Protein AF-A0A8T7EP14-F1 (afdb_monomer)

Foldseek 3Di:
DDDDDPVVPPDQADADEQVVQVHDVSVVVVLVVCQVRVRAYAHEDDLDFLLSLLVSVVVCPPPSNPDDHNRAWNVVRDPDGQWPPTFHQDPPRDTDRADDPDSNIHGNVVVVVVVVVVCVVPVVCPVVPDDDD

Radius of gyration: 18.4 Å; Cα contacts (8 Å, |Δi|>4): 162; chains: 1; bounding box: 47×40×49 Å

Sequence (133 aa):
MHASPSRSGACKIINLKPARVGGFTESLEVYKVCAEHEIPLWIGGLLETGVGRAANLAFASLPGVNLPCDISATDRYYQRDLTEPPFVLGPNSTIEVPEGHGIAVDIKRDRVLEAQSYWFANYPYRHELGEKR

Secondary structure (DSSP, 8-state):
----SSTTS--SSEEE-GGGTTSHHHHHHHHHHHHHTT--EEEPP----HHHHHHHHHHHTSTT--S--S---GGGT-SS-SEESPP---GGG--PPPPSSTT--EE-HHHHHHHHHHHHHT-TTTTTS-S--

Nearest PDB structures (foldseek):
  1wuf-assembly1_B  TM=9.729E-01  e=8.762E-10  Listeria innocua Clip11262
  1xpy-assembly2_D  TM=9.704E-01  e=1.581E-09  Deinococcus radiodurans
  1xs2-assembly2_D  TM=9.654E-01  e=3.711E-09  Deinococcus radiodurans
  2ggg-assembly1_C  TM=9.665E-01  e=4.824E-09  Deinococcus radiodurans
  3qld-assembly1_B  TM=9.315E-01  e=1.054E-07  Alicyclobacillus acidocaldarius LAA1

Solvent-accessible surface area (backbone atoms only — not comparable to full-atom values): 8143 Å² total; per-residue (Å²): 139,92,75,72,38,49,100,84,63,83,43,69,63,43,80,44,37,42,82,81,62,78,27,65,71,50,38,49,56,55,47,50,56,27,53,76,56,71,35,51,30,25,42,46,62,79,85,58,52,49,70,54,44,36,48,50,43,59,60,45,67,40,86,65,40,78,44,89,46,58,72,74,34,46,70,81,80,30,98,71,65,44,31,38,80,74,52,56,68,47,76,95,80,36,65,84,68,68,74,70,71,88,57,41,61,47,74,41,63,70,51,49,52,50,52,50,51,51,44,66,76,63,43,87,62,62,83,75,58,68,95,76,130

Structure (mmCIF, N/CA/C/O backbone):
data_AF-A0A8T7EP14-F1
#
_entry.id   AF-A0A8T7EP14-F1
#
loop_
_atom_site.group_PDB
_atom_site.id
_atom_site.type_symbol
_atom_site.label_atom_id
_atom_site.label_alt_id
_atom_site.label_comp_id
_atom_site.label_asym_id
_atom_site.label_entity_id
_atom_site.label_seq_id
_atom_site.pdbx_PDB_ins_code
_atom_site.Cartn_x
_atom_site.Cartn_y
_atom_site.Cartn_z
_atom_site.occupancy
_atom_site.B_iso_or_equiv
_atom_site.auth_seq_id
_atom_site.auth_comp_id
_atom_site.auth_asym_id
_atom_site.auth_atom_id
_atom_site.pdbx_PDB_model_num
ATOM 1 N N . MET A 1 1 ? -21.932 7.200 26.046 1.00 38.28 1 M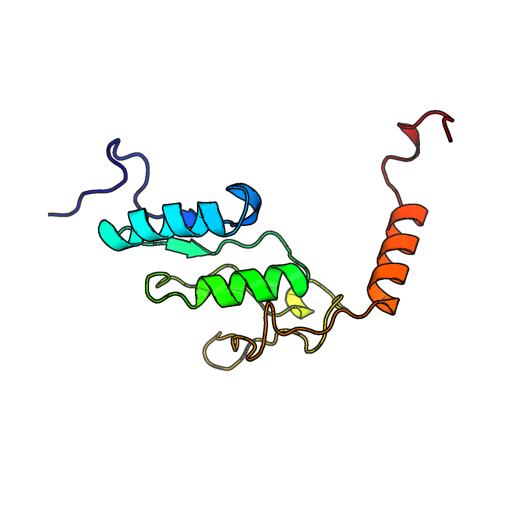ET A N 1
ATOM 2 C CA . MET A 1 1 ? -21.006 8.317 26.331 1.00 38.28 1 MET A CA 1
ATOM 3 C C . MET A 1 1 ? -19.875 8.210 25.322 1.00 38.28 1 MET A C 1
ATOM 5 O O . MET A 1 1 ? -19.058 7.315 25.443 1.00 38.28 1 MET A O 1
ATOM 9 N N . HIS A 1 2 ? -19.913 9.009 24.254 1.00 49.25 2 HIS A N 1
ATOM 10 C CA . HIS A 1 2 ? -18.972 8.907 23.135 1.00 49.25 2 HIS A CA 1
ATOM 11 C C . HIS A 1 2 ? -17.932 10.015 23.220 1.00 49.25 2 HIS A C 1
ATOM 13 O O . HIS A 1 2 ? -18.169 11.105 22.704 1.00 49.25 2 HIS A O 1
ATOM 19 N N . ALA A 1 3 ? -16.801 9.725 23.859 1.00 49.09 3 ALA A N 1
ATOM 20 C CA . ALA A 1 3 ? -15.520 10.323 23.513 1.00 49.09 3 ALA A CA 1
ATOM 21 C C . ALA A 1 3 ? -14.382 9.698 24.335 1.00 49.09 3 ALA A C 1
ATOM 23 O O . ALA A 1 3 ? -14.333 9.886 25.544 1.00 49.09 3 ALA A O 1
ATOM 24 N N . SER A 1 4 ? -13.388 9.121 23.662 1.00 46.72 4 SER A N 1
ATOM 25 C CA . SER A 1 4 ? -12.134 9.870 23.592 1.00 46.72 4 SER A CA 1
ATOM 26 C C . SER A 1 4 ? -11.563 9.802 22.170 1.00 46.72 4 SER A C 1
ATOM 28 O O . SER A 1 4 ? -10.758 8.930 21.865 1.00 46.72 4 SER A O 1
ATOM 30 N N . PRO A 1 5 ? -11.952 10.748 21.290 1.00 64.12 5 PRO A N 1
ATOM 31 C CA . PRO A 1 5 ? -11.125 11.120 20.153 1.00 64.12 5 PRO A CA 1
ATOM 32 C C . PRO A 1 5 ? -9.763 11.602 20.675 1.00 64.12 5 PRO A C 1
ATOM 34 O O . PRO A 1 5 ? -9.584 11.741 21.889 1.00 64.12 5 PRO A O 1
ATOM 37 N N . SER A 1 6 ? -8.811 11.878 19.779 1.00 63.81 6 SER A N 1
ATOM 38 C CA . SER A 1 6 ? -7.510 12.500 20.110 1.00 63.81 6 SER A CA 1
ATOM 39 C C . SER A 1 6 ? -7.632 13.464 21.302 1.00 63.81 6 SER A C 1
ATOM 41 O O . SER A 1 6 ? -8.609 14.201 21.314 1.00 63.81 6 SER A O 1
ATOM 43 N N . ARG A 1 7 ? -6.696 13.520 22.265 1.00 68.38 7 ARG A N 1
ATOM 44 C CA . ARG A 1 7 ? -6.838 14.308 23.524 1.00 68.38 7 ARG A CA 1
ATOM 45 C C . ARG A 1 7 ? -7.423 15.729 23.373 1.00 68.38 7 ARG A C 1
ATOM 47 O O . ARG A 1 7 ? -8.055 16.223 24.295 1.00 68.38 7 ARG A O 1
ATOM 54 N N . SER A 1 8 ? -7.215 16.383 22.230 1.00 80.94 8 SER A N 1
ATOM 55 C CA . SER A 1 8 ? -7.746 17.707 21.870 1.00 80.94 8 SER A CA 1
ATOM 56 C C . SER A 1 8 ? -9.163 17.727 21.263 1.00 80.94 8 SER A C 1
ATOM 58 O O . SER A 1 8 ? -9.676 18.793 20.947 1.00 80.94 8 SER A O 1
ATOM 60 N N . GLY A 1 9 ? -9.785 16.575 21.024 1.00 82.38 9 GLY A N 1
ATOM 61 C CA . GLY A 1 9 ? -11.011 16.417 20.238 1.00 82.38 9 GLY A CA 1
ATOM 62 C C . GLY A 1 9 ? -10.853 16.655 18.730 1.00 82.38 9 GLY A C 1
ATOM 63 O O . GLY A 1 9 ? -11.861 16.690 18.030 1.00 82.38 9 GLY A O 1
ATOM 64 N N . ALA A 1 10 ? -9.626 16.816 18.221 1.00 88.69 10 ALA A N 1
ATOM 65 C CA . ALA A 1 10 ? -9.360 17.216 16.837 1.00 88.69 10 ALA A CA 1
ATOM 66 C C . ALA A 1 10 ? -9.861 16.221 15.777 1.00 88.69 10 ALA A C 1
ATOM 68 O O . ALA A 1 10 ? -10.293 16.639 14.703 1.00 88.69 10 ALA A O 1
ATOM 69 N N . CYS A 1 11 ? -9.817 14.915 16.047 1.00 88.62 11 CYS A N 1
ATOM 70 C CA . CYS A 1 11 ? -10.306 13.904 15.111 1.00 88.62 11 CYS A CA 1
ATOM 71 C C . CYS A 1 11 ? -10.881 12.678 15.822 1.00 88.62 11 CYS A C 1
ATOM 73 O O . CYS A 1 11 ? -10.471 12.334 16.928 1.00 88.62 11 CYS A O 1
ATOM 75 N N . LYS A 1 12 ? -11.832 12.014 15.153 1.00 91.81 12 LYS A N 1
ATOM 76 C CA . LYS A 1 12 ? -12.515 10.799 15.634 1.00 91.81 12 LYS A CA 1
ATOM 77 C C . LYS A 1 12 ? -12.113 9.525 14.887 1.00 91.81 12 LYS A C 1
ATOM 79 O O . LYS A 1 12 ? -12.439 8.445 15.354 1.00 91.81 12 LYS A O 1
ATOM 84 N N . ILE A 1 13 ? -11.473 9.658 13.725 1.00 95.06 13 ILE A N 1
ATOM 85 C CA . ILE A 1 13 ? -11.066 8.558 12.844 1.00 95.06 13 ILE A CA 1
ATOM 86 C C . ILE A 1 13 ? -9.759 8.969 12.156 1.00 95.06 13 ILE A C 1
ATOM 88 O O . ILE A 1 13 ? -9.562 10.161 11.885 1.00 95.06 13 ILE A O 1
ATOM 92 N N . ILE A 1 14 ? -8.880 8.009 11.868 1.00 96.19 14 ILE A N 1
ATOM 93 C CA . ILE A 1 14 ? -7.588 8.248 11.216 1.00 96.19 14 ILE A CA 1
ATOM 94 C C . ILE A 1 14 ? -7.532 7.601 9.825 1.00 96.19 14 ILE A C 1
ATOM 96 O O . ILE A 1 14 ? -7.666 6.392 9.677 1.00 96.19 14 ILE A O 1
ATOM 100 N N . ASN A 1 15 ? -7.236 8.410 8.804 1.00 97.94 15 ASN A N 1
ATOM 101 C CA . ASN A 1 15 ? -6.714 7.927 7.522 1.00 97.94 15 ASN A CA 1
ATOM 102 C C . ASN A 1 15 ? -5.196 7.779 7.655 1.00 97.94 15 ASN A C 1
ATOM 104 O O . ASN A 1 15 ? -4.489 8.796 7.642 1.00 97.94 15 ASN A O 1
ATOM 108 N N . LEU A 1 16 ? -4.687 6.559 7.801 1.00 98.19 16 LEU A N 1
ATOM 109 C CA . LEU A 1 16 ? -3.260 6.290 7.960 1.00 98.19 16 LEU A CA 1
ATOM 110 C C . LEU A 1 16 ? -2.623 5.970 6.606 1.00 98.19 16 LEU A C 1
ATOM 112 O O . LEU A 1 16 ? -3.009 5.025 5.933 1.00 98.19 16 LEU A O 1
ATOM 116 N N . LYS A 1 17 ? -1.616 6.751 6.212 1.00 98.69 17 LYS A N 1
ATOM 117 C CA . LYS A 1 17 ? -0.836 6.520 4.990 1.00 98.69 17 LYS A CA 1
ATOM 118 C C . LYS A 1 17 ? 0.613 6.256 5.383 1.00 98.69 17 LYS A C 1
ATOM 120 O O . LYS A 1 17 ? 1.263 7.221 5.799 1.00 98.69 17 LYS A O 1
ATOM 125 N N . PRO A 1 18 ? 1.138 5.025 5.252 1.00 98.31 18 PRO A N 1
ATOM 126 C CA . PRO A 1 18 ? 2.484 4.707 5.721 1.00 98.31 18 PRO A CA 1
ATOM 127 C C . PRO A 1 18 ? 3.569 5.633 5.168 1.00 98.31 18 PRO A C 1
ATOM 129 O O . PRO A 1 18 ? 4.382 6.164 5.923 1.00 98.31 18 PRO A O 1
ATOM 132 N N . ALA A 1 19 ? 3.514 5.946 3.870 1.00 97.38 19 ALA A N 1
ATOM 133 C CA . ALA A 1 19 ? 4.463 6.862 3.235 1.00 97.38 19 ALA A CA 1
ATOM 134 C C . ALA A 1 19 ? 4.375 8.313 3.754 1.00 97.38 19 ALA A C 1
ATOM 136 O O . ALA A 1 19 ? 5.362 9.039 3.705 1.00 97.38 19 ALA A O 1
ATOM 137 N N . ARG A 1 20 ? 3.219 8.748 4.278 1.00 98.50 20 ARG A N 1
ATOM 138 C CA . ARG A 1 20 ? 3.037 10.105 4.831 1.00 98.50 20 ARG A CA 1
ATOM 139 C C . ARG A 1 20 ? 3.639 10.244 6.227 1.00 98.50 20 ARG A C 1
ATOM 141 O O . ARG A 1 20 ? 4.037 11.339 6.602 1.00 98.50 20 ARG A O 1
ATOM 148 N N . VAL A 1 21 ? 3.650 9.162 7.002 1.00 97.94 21 VAL A N 1
ATOM 149 C CA . VAL A 1 21 ? 4.099 9.172 8.404 1.00 97.94 21 VAL A CA 1
ATOM 150 C C . VAL A 1 21 ? 5.546 8.702 8.574 1.00 97.94 21 VAL A C 1
ATOM 152 O O . VAL A 1 21 ? 6.004 8.567 9.697 1.00 97.94 21 VAL A O 1
ATOM 155 N N . GLY A 1 22 ? 6.278 8.474 7.477 1.00 97.25 22 GLY A N 1
ATOM 156 C CA . GLY A 1 22 ? 7.694 8.090 7.519 1.00 97.25 22 GLY A CA 1
ATOM 157 C C . GLY A 1 22 ? 7.966 6.584 7.447 1.00 97.25 22 GLY A C 1
ATOM 158 O O . GLY A 1 22 ? 9.113 6.172 7.583 1.00 97.25 22 GLY A O 1
ATOM 159 N N . GLY A 1 23 ? 6.948 5.758 7.184 1.00 97.94 23 GLY A N 1
ATOM 160 C CA . GLY A 1 23 ? 7.091 4.318 6.959 1.00 97.94 23 GLY A CA 1
ATOM 161 C C . GLY A 1 23 ? 6.313 3.446 7.946 1.00 97.94 23 GLY A C 1
ATOM 162 O O . GLY A 1 23 ? 5.526 3.924 8.764 1.00 97.94 23 GLY A O 1
ATOM 163 N N . PHE A 1 24 ? 6.518 2.129 7.849 1.00 97.75 24 PHE A N 1
ATOM 164 C CA . PHE A 1 24 ? 5.722 1.141 8.587 1.00 97.75 24 PHE A CA 1
ATOM 165 C C . PHE A 1 24 ? 6.020 1.089 10.089 1.00 97.75 24 PHE A C 1
ATOM 167 O O . PHE A 1 24 ? 5.106 0.811 10.856 1.00 97.75 24 PHE A O 1
ATOM 174 N N . THR A 1 25 ? 7.240 1.414 10.526 1.00 98.12 25 THR A N 1
ATOM 175 C CA . THR A 1 25 ? 7.569 1.502 11.960 1.00 98.12 25 THR A CA 1
ATOM 176 C C . THR A 1 25 ? 6.725 2.571 12.652 1.00 98.12 25 THR A C 1
ATOM 178 O O . THR A 1 25 ? 6.006 2.266 13.595 1.00 98.12 25 THR A O 1
ATOM 181 N N . GLU A 1 26 ? 6.711 3.794 12.118 1.00 98.50 26 GLU A N 1
ATOM 182 C CA . GLU A 1 26 ? 5.865 4.879 12.636 1.00 98.50 26 GLU A CA 1
ATOM 183 C C . GLU A 1 26 ? 4.373 4.573 12.463 1.00 98.50 26 GLU A C 1
ATOM 185 O O . GLU A 1 26 ? 3.551 4.888 13.322 1.00 98.50 26 GLU A O 1
ATOM 190 N N . SER A 1 27 ? 4.008 3.888 11.375 1.00 98.44 27 SER A N 1
ATOM 191 C CA . SER A 1 27 ? 2.627 3.438 11.169 1.00 98.44 27 SER A CA 1
ATOM 192 C C . SER A 1 27 ? 2.168 2.472 12.260 1.00 98.44 27 SER A C 1
ATOM 194 O O . SER A 1 27 ? 1.021 2.568 12.688 1.00 98.44 27 SER A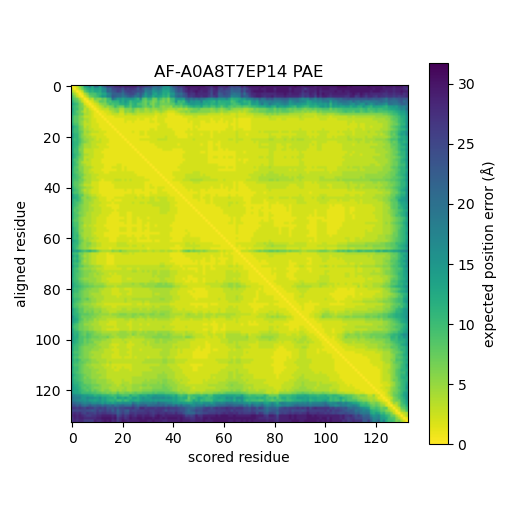 O 1
ATOM 196 N N . LEU A 1 28 ? 3.037 1.569 12.732 1.00 98.31 28 LEU A N 1
ATOM 197 C CA . LEU A 1 28 ? 2.730 0.662 13.841 1.00 98.31 28 LEU A CA 1
ATOM 198 C C . LEU A 1 28 ? 2.510 1.418 15.150 1.00 98.31 28 LEU A C 1
ATOM 200 O O . LEU A 1 28 ? 1.609 1.051 15.899 1.00 98.31 28 LEU A O 1
ATOM 204 N N . GLU A 1 29 ? 3.279 2.471 15.424 1.00 98.25 29 GLU A N 1
ATOM 205 C CA . GLU A 1 29 ? 3.072 3.295 16.621 1.00 98.25 29 GLU A CA 1
ATOM 206 C C . GLU A 1 29 ? 1.730 4.036 16.562 1.00 98.25 29 GLU A C 1
ATOM 208 O O . GLU A 1 29 ? 0.952 3.989 17.516 1.00 98.25 29 GLU A O 1
ATOM 213 N N . VAL A 1 30 ? 1.381 4.616 15.407 1.00 96.88 30 VAL A N 1
ATOM 214 C CA . VAL A 1 30 ? 0.050 5.214 15.197 1.00 96.88 30 VAL A CA 1
ATOM 215 C C . VAL A 1 30 ? -1.060 4.166 15.340 1.00 96.88 30 VAL A C 1
ATOM 217 O O . VAL A 1 30 ? -2.064 4.424 16.007 1.00 96.88 30 VAL A O 1
ATOM 220 N N . TYR A 1 31 ? -0.884 2.985 14.743 1.00 97.69 31 TYR A N 1
ATOM 221 C CA . TYR A 1 31 ? -1.829 1.871 14.839 1.00 97.69 31 TYR A CA 1
ATOM 222 C C . TYR A 1 31 ? -2.054 1.439 16.290 1.00 97.69 31 TYR A C 1
ATOM 224 O O . TYR A 1 31 ? -3.205 1.313 16.697 1.00 97.69 31 TYR A O 1
ATOM 232 N N . LYS A 1 32 ? -0.988 1.258 17.084 1.00 97.06 32 LYS A N 1
ATOM 233 C CA . LYS A 1 32 ? -1.083 0.856 18.498 1.00 97.06 32 LYS A CA 1
ATOM 234 C C . LYS A 1 32 ? -1.904 1.854 19.304 1.00 97.06 32 LYS A C 1
ATOM 236 O O . LYS A 1 32 ? -2.825 1.441 19.997 1.00 97.06 32 LYS A O 1
ATOM 241 N N . VAL A 1 33 ? -1.626 3.151 19.148 1.00 94.56 33 VAL A N 1
ATOM 242 C CA . VAL A 1 33 ? -2.391 4.218 19.814 1.00 94.56 33 VAL A CA 1
ATOM 243 C C . VAL A 1 33 ? -3.864 4.162 19.410 1.00 94.56 33 VAL A C 1
ATOM 245 O O . VAL A 1 33 ? -4.746 4.263 20.259 1.00 94.56 33 VAL A O 1
ATOM 248 N N . CYS A 1 34 ? -4.154 3.982 18.120 1.00 94.38 34 CYS A N 1
ATOM 249 C CA . CYS A 1 34 ? -5.537 3.901 17.658 1.00 94.38 34 CYS A CA 1
ATOM 250 C C . CYS A 1 34 ? -6.249 2.649 18.192 1.00 94.38 34 CYS A C 1
ATOM 252 O O . CYS A 1 34 ? -7.383 2.752 18.648 1.00 94.38 34 CYS A O 1
ATOM 254 N N . ALA A 1 35 ? -5.581 1.494 18.191 1.00 93.56 35 ALA A N 1
ATOM 255 C CA . ALA A 1 35 ? -6.127 0.235 18.689 1.00 93.56 35 ALA A CA 1
ATOM 256 C C . ALA A 1 35 ? -6.372 0.261 20.208 1.00 93.56 35 ALA A C 1
ATOM 258 O O . ALA A 1 35 ? -7.433 -0.166 20.654 1.00 93.56 35 ALA A O 1
ATOM 259 N N . GLU A 1 36 ? -5.435 0.799 20.997 1.00 93.38 36 GLU A N 1
ATOM 260 C CA . GLU A 1 36 ? -5.556 0.924 22.459 1.00 93.38 36 GLU A CA 1
ATOM 261 C C . GLU A 1 36 ? -6.709 1.849 22.875 1.00 93.38 36 GLU A C 1
ATOM 263 O O . GLU A 1 36 ? -7.370 1.613 23.885 1.00 93.38 36 GLU A O 1
ATOM 268 N N . HIS A 1 37 ? -6.973 2.891 22.084 1.00 91.06 37 HIS A N 1
ATOM 269 C CA . HIS A 1 37 ? -8.016 3.879 22.361 1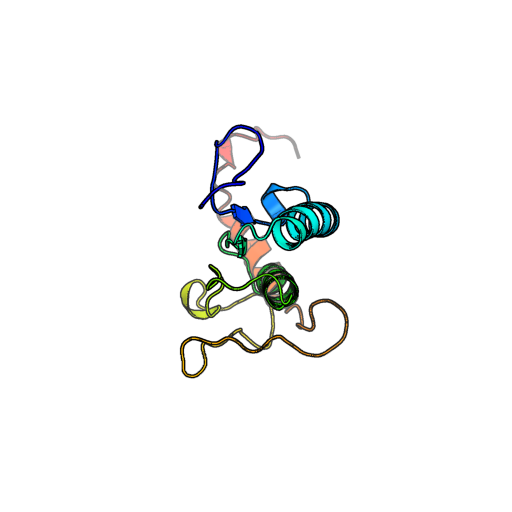.00 91.06 37 HIS A CA 1
ATOM 270 C C . HIS A 1 37 ? -9.306 3.672 21.558 1.00 91.06 37 HIS A C 1
ATOM 272 O O . HIS A 1 37 ? -10.160 4.559 21.555 1.00 91.06 37 HIS A O 1
ATOM 278 N N . GLU A 1 38 ? -9.445 2.538 20.866 1.00 91.19 38 GLU A N 1
ATOM 279 C CA . GLU A 1 38 ? -10.612 2.217 20.032 1.00 91.19 38 GLU A CA 1
ATOM 280 C C . GLU A 1 38 ? -10.941 3.318 19.000 1.00 91.19 38 GLU A C 1
ATOM 282 O O . GLU A 1 38 ? -12.100 3.557 18.652 1.00 91.19 38 GLU A O 1
ATOM 287 N N . ILE A 1 39 ? -9.914 4.014 18.504 1.00 93.00 39 ILE A N 1
ATOM 288 C CA . ILE A 1 39 ? -10.038 5.012 17.441 1.00 93.00 39 ILE A CA 1
ATOM 289 C C . ILE A 1 39 ? -10.039 4.255 16.110 1.00 93.00 39 ILE A C 1
ATOM 291 O O . ILE A 1 39 ? -9.021 3.650 15.763 1.00 93.00 39 ILE A O 1
ATOM 295 N N . PRO A 1 40 ? -11.132 4.290 15.326 1.00 95.69 40 PRO A N 1
ATOM 296 C CA . PRO A 1 40 ? -11.163 3.589 14.054 1.00 95.69 40 PRO A CA 1
ATOM 297 C C . PRO A 1 40 ? -10.129 4.172 13.090 1.00 95.69 40 PRO A C 1
ATOM 299 O O . PRO A 1 40 ? -9.855 5.382 13.084 1.00 95.69 40 PRO A O 1
ATOM 302 N N . LEU A 1 41 ? -9.568 3.314 12.245 1.00 97.19 41 LEU A N 1
ATOM 303 C CA . LEU A 1 41 ? -8.609 3.727 11.233 1.00 97.19 41 LEU A CA 1
ATOM 304 C C . LEU A 1 41 ? -8.747 2.899 9.960 1.00 97.19 41 LEU A C 1
ATOM 306 O O . LEU A 1 41 ? -9.176 1.747 9.989 1.00 97.19 41 LEU A O 1
ATOM 310 N N . TRP A 1 42 ? -8.354 3.504 8.846 1.00 98.38 42 TRP A N 1
ATOM 311 C CA . TRP A 1 42 ? -8.193 2.818 7.569 1.00 98.38 42 TRP A CA 1
ATOM 312 C C . TRP A 1 42 ? -6.852 3.177 6.943 1.00 98.38 42 TRP A C 1
ATOM 314 O O . TRP A 1 42 ? -6.274 4.231 7.238 1.00 98.38 42 TRP A O 1
ATOM 324 N N . ILE A 1 43 ? -6.367 2.307 6.059 1.00 98.62 43 ILE A N 1
ATOM 325 C CA . ILE A 1 43 ? -5.144 2.549 5.300 1.00 98.62 43 ILE A CA 1
ATOM 326 C C . ILE A 1 43 ? -5.494 3.313 4.028 1.00 98.62 43 ILE A C 1
ATOM 328 O O . ILE A 1 43 ? -6.258 2.845 3.182 1.00 98.62 43 ILE A O 1
ATOM 332 N N . GLY A 1 44 ? -4.960 4.523 3.917 1.00 98.50 44 GLY A N 1
ATOM 333 C CA . GLY A 1 44 ? -5.136 5.376 2.754 1.00 98.50 44 GLY A CA 1
ATOM 334 C C . GLY A 1 44 ? -4.114 5.073 1.660 1.00 98.50 44 GLY A C 1
ATOM 335 O O . GLY A 1 44 ? -2.942 4.839 1.949 1.00 98.50 44 GLY A O 1
ATOM 336 N N . GLY A 1 45 ? -4.543 5.168 0.404 1.00 97.62 45 GLY A N 1
ATOM 337 C CA . GLY A 1 45 ? -3.705 4.993 -0.777 1.00 97.62 45 GLY A CA 1
ATOM 338 C C . GLY A 1 45 ? -3.115 6.303 -1.302 1.00 97.62 45 GLY A C 1
ATOM 339 O O . GLY A 1 45 ? -3.569 7.416 -0.978 1.00 97.62 45 GLY A O 1
ATOM 340 N N . LEU A 1 46 ? -2.093 6.152 -2.138 1.00 97.75 46 LEU A N 1
ATOM 341 C CA . LEU A 1 46 ? -1.349 7.203 -2.837 1.00 97.75 46 LEU A CA 1
ATOM 342 C C . LEU A 1 46 ? -1.029 6.805 -4.286 1.00 97.75 46 LEU A C 1
ATOM 344 O O . LEU A 1 46 ? 0.009 7.192 -4.813 1.00 97.75 46 LEU A O 1
ATOM 348 N N . LEU A 1 47 ? -1.932 6.058 -4.935 1.00 97.44 47 LEU A N 1
ATOM 349 C CA . LEU A 1 47 ? -1.727 5.534 -6.292 1.00 97.44 47 LEU A CA 1
ATOM 350 C C . LEU A 1 47 ? -0.427 4.723 -6.366 1.00 97.44 47 LEU A C 1
ATOM 352 O O . LEU A 1 47 ? 0.434 4.959 -7.205 1.00 97.44 47 LEU A O 1
ATOM 356 N N . GLU A 1 48 ? -0.237 3.806 -5.426 1.00 98.12 48 GLU A N 1
ATOM 357 C CA . GLU A 1 48 ? 0.959 2.980 -5.386 1.00 98.12 48 GLU A CA 1
ATOM 358 C C . GLU A 1 48 ? 0.982 2.013 -6.575 1.00 98.12 48 GLU A C 1
ATOM 360 O O . GLU A 1 48 ? -0.062 1.535 -7.024 1.00 98.12 48 GLU A O 1
ATOM 365 N N . THR A 1 49 ? 2.173 1.644 -7.037 1.00 97.94 49 THR A N 1
ATOM 366 C CA . THR A 1 49 ? 2.371 0.423 -7.833 1.00 97.94 49 THR A CA 1
ATOM 367 C C . THR A 1 49 ? 2.163 -0.803 -6.942 1.00 97.94 49 THR A C 1
ATOM 369 O O . THR A 1 49 ? 1.981 -0.683 -5.723 1.00 97.94 49 THR A O 1
ATOM 372 N N . GLY A 1 50 ? 2.218 -2.001 -7.511 1.00 97.88 50 GLY A N 1
ATOM 373 C CA . GLY A 1 50 ? 2.084 -3.243 -6.754 1.00 97.88 50 GLY A CA 1
ATOM 374 C C . GLY A 1 50 ? 3.079 -3.395 -5.598 1.00 97.88 50 GLY A C 1
ATOM 375 O O . GLY A 1 50 ? 2.733 -4.000 -4.592 1.00 97.88 50 GLY A O 1
ATOM 376 N N . VAL A 1 51 ? 4.251 -2.745 -5.657 1.00 97.75 51 VAL A N 1
ATOM 377 C CA . VAL A 1 51 ? 5.232 -2.733 -4.553 1.00 97.75 51 VAL A CA 1
ATOM 378 C C . VAL A 1 51 ? 4.654 -2.088 -3.291 1.00 97.75 51 VAL A C 1
ATOM 380 O O . VAL A 1 51 ? 4.665 -2.688 -2.218 1.00 97.75 51 VAL A O 1
ATOM 383 N N . GLY A 1 52 ? 4.143 -0.859 -3.409 1.00 97.81 52 GLY A N 1
ATOM 384 C CA . GLY A 1 52 ? 3.559 -0.149 -2.269 1.00 97.81 52 GLY A CA 1
ATOM 385 C C . GLY A 1 52 ? 2.207 -0.732 -1.867 1.00 97.81 52 GLY A C 1
ATOM 386 O O . GLY A 1 52 ? 1.905 -0.831 -0.680 1.00 97.81 52 GLY A O 1
ATOM 387 N N . ARG A 1 53 ? 1.419 -1.191 -2.846 1.00 98.38 53 ARG A N 1
ATOM 388 C CA . ARG A 1 53 ? 0.113 -1.815 -2.609 1.00 98.38 53 ARG A CA 1
ATOM 389 C C . ARG A 1 53 ? 0.221 -3.108 -1.814 1.00 98.38 53 ARG A C 1
ATOM 391 O O . ARG A 1 53 ? -0.548 -3.273 -0.875 1.00 98.38 53 ARG A O 1
ATOM 398 N N . ALA A 1 54 ? 1.187 -3.966 -2.134 1.00 98.19 54 ALA A N 1
ATOM 399 C CA . ALA A 1 54 ? 1.456 -5.184 -1.378 1.00 98.19 54 ALA A CA 1
ATOM 400 C C . ALA A 1 54 ? 1.722 -4.885 0.103 1.00 98.19 54 ALA A C 1
ATOM 402 O O . ALA A 1 54 ? 1.092 -5.460 0.988 1.00 98.19 54 ALA A O 1
ATOM 403 N N . ALA A 1 55 ? 2.606 -3.920 0.370 1.00 97.44 55 ALA A N 1
ATOM 404 C CA . ALA A 1 55 ? 2.957 -3.527 1.728 1.00 97.44 55 ALA A CA 1
ATOM 405 C C . ALA A 1 55 ? 1.775 -2.876 2.472 1.00 97.44 55 ALA A C 1
ATOM 407 O O . ALA A 1 55 ? 1.527 -3.190 3.636 1.00 97.44 55 ALA A O 1
ATOM 408 N N . ASN A 1 56 ? 1.002 -2.018 1.797 1.00 98.25 56 ASN A N 1
ATOM 409 C CA . ASN A 1 56 ? -0.212 -1.432 2.365 1.00 98.25 56 ASN A CA 1
ATOM 410 C C . ASN A 1 56 ? -1.269 -2.496 2.676 1.00 98.25 56 ASN A C 1
ATOM 412 O O . ASN A 1 56 ? -1.925 -2.391 3.705 1.00 98.25 56 ASN A O 1
ATOM 416 N N . LEU A 1 57 ? -1.432 -3.509 1.822 1.00 97.81 57 LEU A N 1
ATOM 417 C CA . LEU A 1 57 ? -2.418 -4.571 2.012 1.00 97.81 57 LEU A CA 1
ATOM 418 C C . LEU A 1 57 ? -2.040 -5.490 3.180 1.00 97.81 57 LEU A C 1
ATOM 420 O O . LEU A 1 57 ? -2.893 -5.808 4.005 1.00 97.81 57 LEU A O 1
ATOM 424 N N . ALA A 1 58 ? -0.756 -5.837 3.306 1.00 97.06 58 ALA A N 1
ATOM 425 C CA . ALA A 1 58 ? -0.243 -6.556 4.470 1.00 97.06 58 ALA A CA 1
ATOM 426 C C . ALA A 1 58 ? -0.434 -5.759 5.773 1.00 97.06 58 ALA A C 1
ATOM 428 O O . ALA A 1 58 ? -0.742 -6.329 6.812 1.00 97.06 58 ALA A O 1
ATOM 429 N N . PHE A 1 59 ? -0.284 -4.434 5.737 1.00 97.81 59 PHE A N 1
ATOM 430 C CA . PHE A 1 59 ? -0.537 -3.595 6.908 1.00 97.81 59 PHE A CA 1
ATOM 431 C C . PHE A 1 59 ? -2.039 -3.423 7.197 1.00 97.81 59 PHE A C 1
ATOM 433 O O . PHE A 1 59 ? -2.456 -3.388 8.353 1.00 97.81 59 PHE A O 1
ATOM 440 N N . ALA A 1 60 ? -2.867 -3.356 6.153 1.00 97.88 60 ALA A N 1
ATOM 441 C CA . ALA A 1 60 ? -4.320 -3.267 6.258 1.00 97.88 60 ALA A CA 1
ATOM 442 C C . ALA A 1 60 ? -4.977 -4.551 6.788 1.00 97.88 60 ALA A C 1
ATOM 444 O O . ALA A 1 60 ? -6.128 -4.498 7.203 1.00 97.88 60 ALA A O 1
ATOM 445 N N . SER A 1 61 ? -4.271 -5.687 6.799 1.00 96.62 61 SER A N 1
ATOM 446 C CA . SER A 1 61 ? -4.777 -6.944 7.365 1.00 96.62 61 SER A CA 1
ATOM 447 C C . SER A 1 61 ? -4.640 -7.034 8.890 1.00 96.62 61 SER A C 1
ATOM 449 O O . SER A 1 61 ? -5.091 -8.009 9.496 1.00 96.62 61 SER A O 1
ATOM 451 N N . LEU A 1 62 ? -4.040 -6.025 9.536 1.00 97.38 62 LEU A N 1
ATOM 452 C CA . LEU A 1 62 ? -3.977 -5.954 10.993 1.00 97.38 62 LEU A CA 1
ATOM 453 C C . LEU A 1 62 ? -5.396 -5.887 11.596 1.00 97.38 62 LEU A C 1
ATOM 455 O O . LEU A 1 62 ? -6.210 -5.091 11.130 1.00 97.38 62 LEU A O 1
ATOM 459 N N . PRO A 1 63 ? -5.698 -6.627 12.684 1.00 95.25 63 PRO A N 1
ATOM 460 C CA . PRO A 1 63 ? -7.063 -6.740 13.217 1.00 95.25 63 PRO A CA 1
ATOM 461 C C . PRO A 1 63 ? -7.737 -5.417 13.612 1.00 95.25 63 PRO A C 1
ATOM 463 O O . PRO A 1 63 ? -8.961 -5.317 13.583 1.00 95.25 63 PRO A O 1
ATOM 466 N N . GLY A 1 64 ? -6.956 -4.402 13.999 1.00 93.88 64 GLY A N 1
ATOM 467 C CA . GLY A 1 64 ? -7.472 -3.073 14.346 1.00 93.88 64 GLY A CA 1
ATOM 468 C C . GLY A 1 64 ? -7.851 -2.201 13.141 1.00 93.88 64 GLY A C 1
ATOM 469 O O . GLY A 1 64 ? -8.425 -1.129 13.328 1.00 93.88 64 GLY A O 1
ATOM 470 N N . VAL A 1 65 ? -7.545 -2.631 11.913 1.00 96.94 65 VAL A N 1
ATOM 471 C CA . VAL A 1 65 ? -7.940 -1.952 10.671 1.00 96.94 65 VAL A CA 1
ATOM 472 C C . VAL A 1 65 ? -9.308 -2.488 10.246 1.00 96.94 65 VAL A C 1
ATOM 474 O O . VAL A 1 65 ? -9.425 -3.440 9.483 1.00 96.94 65 VAL A O 1
ATOM 477 N N . ASN A 1 66 ? -10.369 -1.893 10.785 1.00 86.25 66 ASN A N 1
ATOM 478 C CA . ASN A 1 66 ? -11.742 -2.397 10.651 1.00 86.25 66 ASN A CA 1
ATOM 479 C C . ASN A 1 66 ? -12.622 -1.588 9.684 1.00 86.25 66 ASN A C 1
ATOM 481 O O . ASN A 1 66 ? -13.830 -1.814 9.599 1.00 86.25 66 ASN A O 1
ATOM 485 N N . LEU A 1 67 ? -12.026 -0.647 8.955 1.00 96.44 67 LEU A N 1
ATOM 486 C CA . LEU A 1 67 ? -12.685 0.144 7.923 1.00 96.44 67 LEU A CA 1
ATOM 487 C C . LEU A 1 67 ? -12.139 -0.234 6.534 1.00 96.44 67 LEU A C 1
ATOM 489 O O . LEU A 1 67 ? -10.939 -0.499 6.410 1.00 96.44 67 LEU A O 1
ATOM 493 N N . PRO A 1 68 ? -12.976 -0.220 5.475 1.00 97.00 68 PRO A N 1
ATOM 494 C CA . PRO A 1 68 ? -12.505 -0.420 4.107 1.00 97.00 68 PRO A CA 1
ATOM 495 C C . PRO A 1 68 ? -11.377 0.555 3.760 1.00 97.00 68 PRO A C 1
ATOM 497 O O . PRO A 1 68 ? -11.492 1.762 3.976 1.00 97.00 68 PRO A O 1
ATOM 500 N N . CYS A 1 69 ? -10.277 0.019 3.242 1.00 98.12 69 CYS A N 1
ATOM 501 C CA . CYS A 1 69 ? -9.080 0.789 2.925 1.00 98.12 69 CYS A CA 1
ATOM 502 C C . CYS A 1 69 ? -9.115 1.312 1.486 1.00 98.12 69 CYS A C 1
ATOM 504 O O . CYS A 1 69 ? -9.741 0.719 0.608 1.00 98.12 69 CYS A O 1
ATOM 506 N N . ASP A 1 70 ? -8.363 2.379 1.215 1.00 98.06 70 ASP A N 1
ATOM 507 C CA . ASP A 1 70 ? -8.193 2.940 -0.131 1.00 98.06 70 ASP A CA 1
ATOM 508 C C . ASP A 1 70 ? -7.171 2.106 -0.937 1.00 98.06 70 ASP A C 1
ATOM 510 O O . ASP A 1 70 ? -6.197 2.622 -1.492 1.00 98.06 70 ASP A O 1
ATOM 514 N N . ILE A 1 71 ? -7.377 0.789 -0.967 1.00 97.69 71 ILE A N 1
ATOM 515 C CA . ILE A 1 71 ? -6.545 -0.207 -1.638 1.00 97.69 71 ILE A CA 1
ATOM 516 C C . ILE A 1 71 ? -7.450 -0.929 -2.631 1.00 97.69 71 ILE A C 1
ATOM 518 O O . ILE A 1 71 ? -8.370 -1.639 -2.248 1.00 97.69 71 ILE A O 1
ATOM 522 N N . SER A 1 72 ? -7.213 -0.712 -3.920 1.00 96.31 72 SER A N 1
ATOM 523 C CA . SER A 1 72 ? -8.003 -1.309 -5.000 1.00 96.31 72 SER A CA 1
ATOM 524 C C . SER A 1 72 ? -7.131 -2.142 -5.933 1.00 96.31 72 SER A C 1
ATOM 526 O O . SER A 1 72 ? -5.900 -2.103 -5.832 1.00 96.31 72 SER A O 1
ATOM 528 N N . ALA A 1 73 ? -7.780 -2.885 -6.832 1.00 97.38 73 ALA A N 1
ATOM 529 C CA . ALA A 1 73 ? -7.119 -3.626 -7.897 1.00 97.38 73 ALA A CA 1
ATOM 530 C C . ALA A 1 73 ? -6.164 -2.731 -8.702 1.00 97.38 73 ALA A C 1
ATOM 532 O O . ALA A 1 73 ? -6.396 -1.529 -8.874 1.00 97.38 73 ALA A O 1
ATOM 533 N N . THR A 1 74 ? -5.062 -3.307 -9.175 1.00 96.94 74 THR A N 1
ATOM 534 C CA . THR A 1 74 ? -4.021 -2.558 -9.897 1.00 96.94 74 THR A CA 1
ATOM 535 C C . THR A 1 74 ? -4.512 -2.029 -11.240 1.00 96.94 74 THR A C 1
ATOM 537 O O . THR A 1 74 ? -4.150 -0.914 -11.624 1.00 96.94 74 THR A O 1
ATOM 540 N N . ASP A 1 75 ? -5.379 -2.785 -11.912 1.00 96.50 75 ASP A N 1
ATOM 541 C CA . ASP A 1 75 ? -5.980 -2.449 -13.208 1.00 96.50 75 ASP A CA 1
ATOM 542 C C . ASP A 1 75 ? -6.929 -1.241 -13.158 1.00 96.50 75 ASP A C 1
ATOM 544 O O . ASP A 1 75 ? -7.186 -0.604 -14.180 1.00 96.50 75 ASP A O 1
ATOM 548 N N . ARG A 1 76 ? -7.366 -0.840 -11.958 1.00 97.00 76 ARG A N 1
ATOM 549 C CA . ARG A 1 76 ? -8.091 0.416 -11.740 1.00 97.00 76 ARG A CA 1
ATOM 550 C C . ARG A 1 76 ? -7.248 1.646 -12.097 1.00 97.00 76 ARG A C 1
ATOM 552 O O . ARG A 1 76 ? -7.812 2.692 -12.418 1.00 97.00 76 ARG A O 1
ATOM 559 N N . TYR A 1 77 ? -5.921 1.556 -11.990 1.00 96.81 77 TYR A N 1
ATOM 560 C CA . TYR A 1 77 ? -5.007 2.688 -12.195 1.00 96.81 77 TYR A CA 1
ATOM 561 C C . TYR A 1 77 ? -4.020 2.480 -13.338 1.00 96.81 77 TYR A C 1
ATOM 563 O O . TYR A 1 77 ? -3.649 3.449 -14.001 1.00 96.81 77 TYR A O 1
ATOM 571 N N . TYR A 1 78 ? -3.580 1.244 -13.566 1.00 96.25 78 TYR A N 1
ATOM 572 C CA . TYR A 1 78 ? -2.515 0.941 -14.512 1.00 96.25 78 TYR A CA 1
ATOM 573 C C . TYR A 1 78 ? -2.963 -0.121 -15.500 1.00 96.25 78 TYR A C 1
ATOM 575 O O . TYR A 1 78 ? -3.428 -1.182 -15.106 1.00 96.25 78 TYR A O 1
ATOM 583 N N . GLN A 1 79 ? -2.722 0.119 -16.789 1.00 94.50 79 GLN A N 1
ATOM 584 C CA . GLN A 1 79 ? -2.881 -0.926 -17.806 1.00 94.50 79 GLN A CA 1
ATOM 585 C C . GLN A 1 79 ? -1.926 -2.103 -17.555 1.00 94.50 79 GLN A C 1
ATOM 587 O O . GLN A 1 79 ? -2.251 -3.249 -17.849 1.00 94.50 79 GLN A O 1
ATOM 592 N N . ARG A 1 80 ? -0.735 -1.811 -17.015 1.00 94.88 80 ARG A N 1
ATOM 593 C CA . ARG A 1 80 ? 0.295 -2.794 -16.683 1.00 94.88 80 ARG A CA 1
ATOM 594 C C . ARG A 1 80 ? 1.073 -2.322 -15.458 1.00 94.88 80 ARG A C 1
ATOM 596 O O . ARG A 1 80 ? 1.676 -1.254 -15.491 1.00 94.88 80 ARG A O 1
ATOM 603 N N . ASP A 1 81 ? 1.052 -3.111 -14.389 1.00 97.00 81 ASP A N 1
ATOM 604 C CA . ASP A 1 81 ? 1.765 -2.798 -13.146 1.00 97.00 81 ASP A CA 1
ATOM 605 C C . ASP A 1 81 ? 3.228 -3.284 -13.178 1.00 97.00 81 ASP A C 1
ATOM 607 O O . ASP A 1 81 ? 3.622 -4.095 -14.025 1.00 97.00 81 ASP A O 1
ATOM 611 N N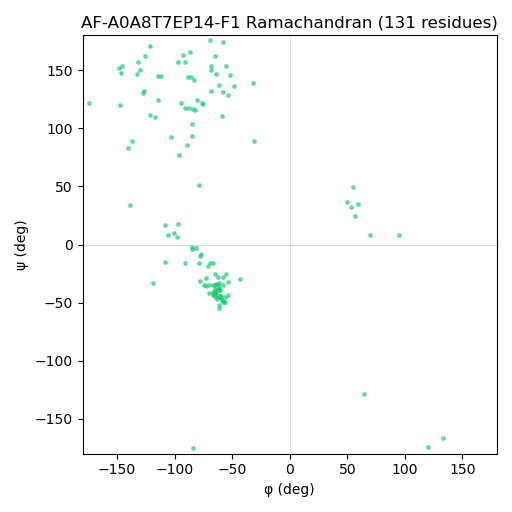 . LEU A 1 82 ? 4.041 -2.802 -12.235 1.00 98.00 82 LEU A N 1
ATOM 612 C CA . LEU A 1 82 ? 5.454 -3.153 -12.072 1.00 98.00 82 LEU A CA 1
ATOM 613 C C . LEU A 1 82 ? 5.683 -4.509 -11.396 1.00 98.00 82 LEU A C 1
ATOM 615 O O . LEU A 1 82 ? 6.824 -4.973 -11.361 1.00 98.00 82 LEU A O 1
ATOM 619 N N . THR A 1 83 ? 4.643 -5.136 -10.849 1.00 98.00 83 THR A N 1
ATOM 620 C CA . THR A 1 83 ? 4.757 -6.412 -10.135 1.00 98.00 83 THR A CA 1
ATOM 621 C C . THR A 1 83 ? 3.823 -7.478 -10.687 1.00 98.00 83 THR A C 1
ATOM 623 O O . THR A 1 83 ? 2.859 -7.174 -11.388 1.00 98.00 83 THR A O 1
ATOM 626 N N . GLU A 1 84 ? 4.121 -8.730 -10.355 1.00 97.00 84 GLU A N 1
ATOM 627 C CA . GLU A 1 84 ? 3.260 -9.892 -10.578 1.00 97.00 84 GLU A CA 1
ATOM 628 C C . GLU A 1 84 ? 3.132 -10.717 -9.281 1.00 97.00 84 GLU A C 1
ATOM 630 O O . GLU A 1 84 ? 4.090 -10.742 -8.501 1.00 97.00 84 GLU A O 1
ATOM 635 N N . PRO A 1 85 ? 1.999 -11.409 -9.055 1.00 95.31 85 PRO A N 1
ATOM 636 C CA . PRO A 1 85 ? 0.741 -11.268 -9.801 1.00 95.31 85 PRO A CA 1
ATOM 637 C C . PRO A 1 85 ? 0.105 -9.871 -9.602 1.00 95.31 85 PRO A C 1
ATOM 639 O O . PRO A 1 85 ? 0.486 -9.155 -8.670 1.00 95.31 85 PRO A O 1
ATOM 642 N N . PRO A 1 86 ? -0.837 -9.435 -10.464 1.00 95.56 86 PRO A N 1
ATOM 643 C CA . PRO A 1 86 ? -1.583 -8.204 -10.229 1.00 95.56 86 PRO A CA 1
ATOM 644 C C . PRO A 1 86 ? -2.528 -8.369 -9.033 1.00 95.56 86 PRO A C 1
ATOM 646 O O . PRO A 1 86 ? -3.019 -9.464 -8.755 1.00 95.56 86 PRO A O 1
ATOM 649 N N . PHE A 1 87 ? -2.847 -7.262 -8.363 1.00 97.75 87 PHE A N 1
ATOM 650 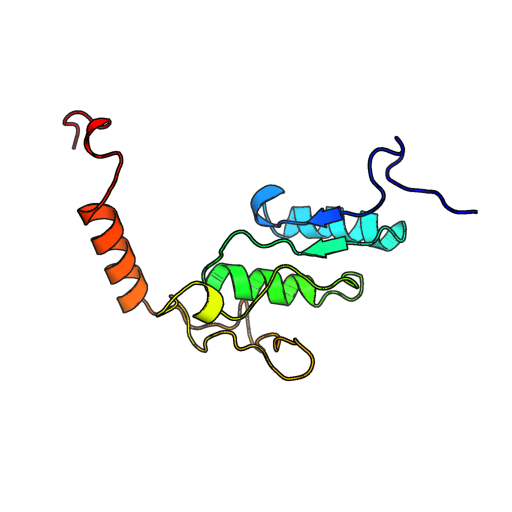C CA . PHE A 1 87 ? -3.897 -7.262 -7.347 1.00 97.75 87 PHE A CA 1
ATOM 651 C C . PHE A 1 87 ? -5.251 -7.172 -8.034 1.00 97.75 87 PHE A C 1
ATOM 653 O O . PHE A 1 87 ? -5.502 -6.230 -8.787 1.00 97.75 87 PHE A O 1
ATOM 660 N N . VAL A 1 88 ? -6.123 -8.128 -7.738 1.00 97.19 88 VAL A N 1
ATOM 661 C CA . VAL A 1 88 ? -7.462 -8.235 -8.319 1.00 97.19 88 VAL A CA 1
ATOM 662 C C . VAL A 1 88 ? -8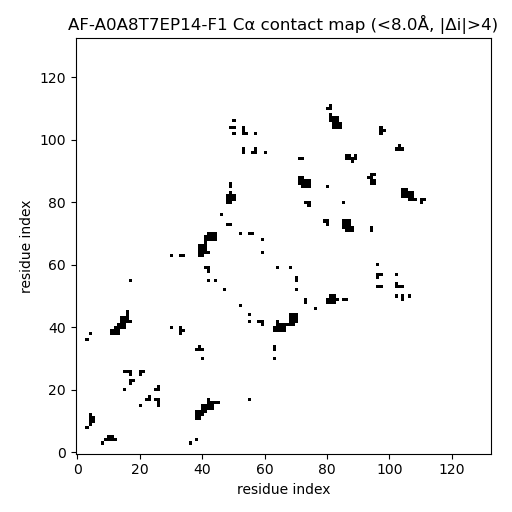.520 -8.021 -7.246 1.00 97.19 88 VAL A C 1
ATOM 664 O O . VAL A 1 88 ? -8.330 -8.405 -6.093 1.00 97.19 88 VAL A O 1
ATOM 667 N N . LEU A 1 89 ? -9.635 -7.393 -7.623 1.00 97.06 89 LEU A N 1
ATOM 668 C CA . LEU A 1 89 ? -10.781 -7.241 -6.733 1.00 97.06 89 LEU A CA 1
ATOM 669 C C . LEU A 1 89 ? -11.628 -8.514 -6.799 1.00 97.06 89 LEU A C 1
ATOM 671 O O . LEU A 1 89 ? -12.159 -8.860 -7.855 1.00 97.06 89 LEU A O 1
ATOM 675 N N . GLY A 1 90 ? -11.724 -9.214 -5.676 1.00 96.94 90 GLY A N 1
ATOM 676 C CA . GLY A 1 90 ? -12.529 -10.414 -5.515 1.00 96.94 90 GLY A CA 1
ATOM 677 C C . GLY A 1 90 ? -14.000 -10.122 -5.182 1.00 96.94 90 GLY A C 1
ATOM 678 O O . GLY A 1 90 ? -14.444 -8.967 -5.161 1.00 96.94 90 GLY A O 1
ATOM 679 N N . PRO A 1 91 ? -14.785 -11.180 -4.909 1.00 95.50 91 PRO A N 1
ATOM 680 C CA . PRO A 1 91 ? -16.157 -11.060 -4.424 1.00 95.50 91 PRO A CA 1
ATOM 681 C C . PRO A 1 91 ? -16.253 -10.210 -3.149 1.00 95.50 91 PRO A C 1
ATOM 683 O O . PRO A 1 91 ? -15.314 -10.140 -2.368 1.00 95.50 91 PRO A O 1
ATOM 686 N N . ASN A 1 92 ? -17.406 -9.579 -2.910 1.00 94.69 92 ASN A N 1
ATOM 687 C CA . ASN A 1 92 ? -17.639 -8.719 -1.736 1.00 94.69 92 ASN A CA 1
ATOM 688 C C . ASN A 1 92 ? -16.633 -7.559 -1.583 1.00 94.69 92 ASN A C 1
ATOM 690 O O . ASN A 1 92 ? -16.440 -7.054 -0.479 1.00 94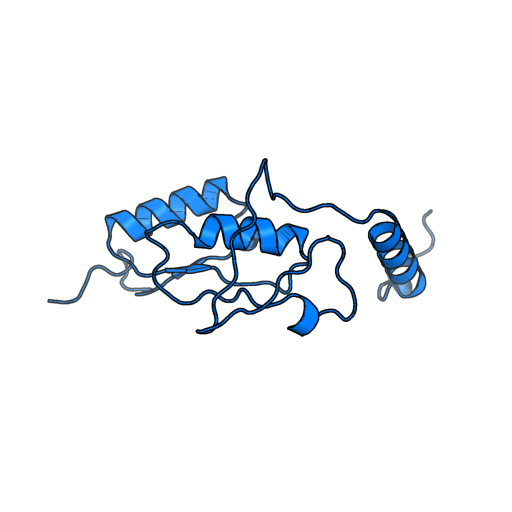.69 92 ASN A O 1
ATOM 694 N N . SER A 1 93 ? -16.016 -7.120 -2.686 1.00 95.38 93 SER A N 1
ATOM 695 C CA . SER A 1 93 ? -15.025 -6.038 -2.705 1.00 95.38 93 SER A CA 1
ATOM 696 C C . SER A 1 93 ? -13.796 -6.313 -1.827 1.00 95.38 93 SER A C 1
ATOM 698 O O . SER A 1 93 ? -13.247 -5.386 -1.230 1.00 95.38 93 SER A O 1
ATOM 700 N N . THR A 1 94 ? -13.360 -7.573 -1.743 1.00 96.56 94 THR A N 1
ATOM 701 C CA . THR A 1 94 ? -12.148 -7.967 -1.010 1.00 96.56 94 THR A CA 1
ATOM 702 C C . THR A 1 94 ? -10.941 -8.088 -1.936 1.00 96.56 94 THR A C 1
ATOM 704 O O . THR A 1 94 ? -11.074 -8.274 -3.145 1.00 96.56 94 THR A O 1
ATOM 707 N N . ILE A 1 95 ? -9.742 -7.974 -1.370 1.00 97.19 95 ILE A N 1
ATOM 708 C CA . ILE A 1 95 ? -8.479 -8.250 -2.062 1.00 97.19 95 ILE A CA 1
ATOM 709 C C . ILE A 1 95 ? -7.701 -9.228 -1.190 1.00 97.19 95 ILE A C 1
ATOM 711 O O . ILE A 1 95 ? -7.560 -9.000 0.011 1.00 97.19 95 ILE A O 1
ATOM 715 N N . GLU A 1 96 ? -7.208 -10.301 -1.800 1.00 96.00 96 GLU A N 1
ATOM 716 C CA . GLU A 1 96 ? -6.390 -11.301 -1.115 1.00 96.00 96 GLU A CA 1
ATOM 717 C C . GLU A 1 96 ? -5.030 -10.721 -0.732 1.00 96.00 96 GLU A C 1
ATOM 719 O O . GLU A 1 96 ? -4.354 -10.097 -1.554 1.00 96.00 96 GLU A O 1
ATOM 724 N N . VAL A 1 97 ? -4.624 -10.943 0.518 1.00 96.38 97 VAL A N 1
ATOM 725 C CA . VAL A 1 97 ? -3.298 -10.563 1.010 1.00 96.38 97 VAL A CA 1
ATOM 726 C C . VAL A 1 97 ? -2.282 -11.575 0.466 1.00 96.38 97 VAL A C 1
ATOM 728 O O . VAL A 1 97 ? -2.430 -12.762 0.750 1.00 96.38 97 VAL A O 1
ATOM 731 N N . PRO A 1 98 ? -1.250 -11.157 -0.293 1.00 94.12 98 PRO A N 1
ATOM 732 C CA . PRO A 1 98 ? -0.241 -12.075 -0.803 1.00 94.12 98 PRO A CA 1
ATOM 733 C C . PRO A 1 98 ? 0.465 -12.835 0.320 1.00 94.12 98 PRO A C 1
ATOM 735 O O . PRO A 1 98 ? 0.950 -12.239 1.284 1.00 94.12 98 PRO A O 1
ATOM 738 N N . GLU A 1 99 ? 0.552 -14.152 0.170 1.00 93.44 99 GLU A N 1
ATOM 739 C CA . GLU A 1 99 ? 1.294 -15.021 1.078 1.00 93.44 99 GLU A CA 1
ATOM 740 C C . GLU A 1 99 ? 2.760 -15.147 0.647 1.00 93.44 99 GLU A C 1
ATOM 742 O O . GLU A 1 99 ? 3.074 -15.217 -0.541 1.00 93.44 99 GLU A O 1
ATOM 747 N N . GLY A 1 100 ? 3.672 -15.226 1.616 1.00 94.06 100 GLY A N 1
ATOM 748 C CA . GLY A 1 100 ? 5.100 -15.421 1.369 1.00 94.06 100 GLY A CA 1
ATOM 749 C C . GLY A 1 100 ? 5.979 -14.462 2.165 1.00 94.06 100 GLY A C 1
ATOM 750 O O . GLY A 1 100 ? 5.545 -13.819 3.118 1.00 94.06 100 GLY A O 1
A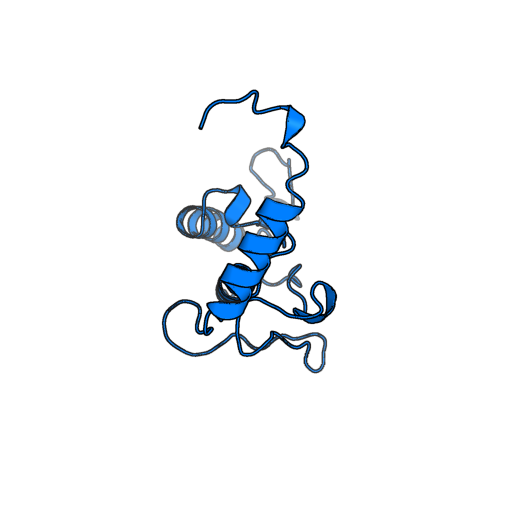TOM 751 N N . HIS A 1 101 ? 7.256 -14.385 1.795 1.00 95.00 101 HIS A N 1
ATOM 752 C CA . HIS A 1 101 ? 8.220 -13.531 2.483 1.00 95.00 101 HIS A CA 1
ATOM 753 C C . HIS A 1 101 ? 8.162 -12.076 1.997 1.00 95.00 101 HIS A C 1
ATOM 755 O O . HIS A 1 101 ? 8.067 -11.796 0.801 1.00 95.00 101 HIS A O 1
ATOM 761 N N . GLY A 1 102 ? 8.315 -11.135 2.933 1.00 95.00 102 GLY A N 1
ATOM 762 C CA . GLY A 1 102 ? 8.350 -9.706 2.628 1.00 95.00 102 GLY A CA 1
ATOM 763 C C . GLY A 1 102 ? 7.017 -9.210 2.070 1.00 95.00 102 GLY A C 1
ATOM 764 O O . GLY A 1 102 ? 5.975 -9.441 2.667 1.00 95.00 102 GLY A O 1
ATOM 765 N N . ILE A 1 103 ? 7.064 -8.519 0.929 1.00 96.06 103 ILE A N 1
ATOM 766 C CA . ILE A 1 103 ? 5.866 -8.030 0.229 1.00 96.06 103 ILE A CA 1
ATOM 767 C C . ILE A 1 103 ? 5.236 -9.077 -0.704 1.00 96.06 103 ILE A C 1
ATOM 769 O O . ILE A 1 103 ? 4.224 -8.781 -1.325 1.00 96.06 103 ILE A O 1
ATOM 773 N N . ALA A 1 104 ? 5.839 -10.268 -0.830 1.00 97.06 104 ALA 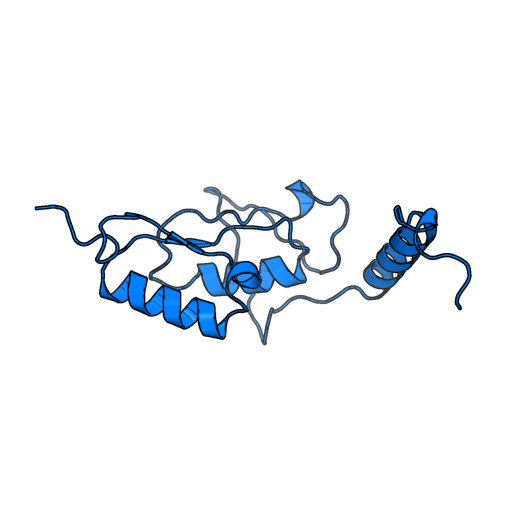A N 1
ATOM 774 C CA . ALA A 1 104 ? 5.293 -11.411 -1.568 1.00 97.06 104 ALA A CA 1
ATOM 775 C C . ALA A 1 104 ? 4.808 -11.105 -3.007 1.00 97.06 104 ALA A C 1
ATOM 777 O O . ALA A 1 104 ? 3.831 -11.672 -3.488 1.00 97.06 104 ALA A O 1
ATOM 778 N N . VAL A 1 105 ? 5.519 -10.214 -3.709 1.00 97.31 105 VAL A N 1
ATOM 779 C CA . VAL A 1 105 ? 5.299 -9.911 -5.131 1.00 97.31 105 VAL A CA 1
ATOM 780 C C . VAL A 1 105 ? 6.617 -9.900 -5.900 1.00 97.31 105 VAL A C 1
ATOM 782 O O . VAL A 1 105 ? 7.653 -9.472 -5.382 1.00 97.31 105 VAL A O 1
ATOM 785 N N . ASP A 1 106 ? 6.565 -10.309 -7.165 1.00 97.69 106 ASP A N 1
ATOM 786 C CA . ASP A 1 106 ? 7.711 -10.319 -8.068 1.00 97.69 106 ASP A CA 1
ATOM 787 C C . ASP A 1 106 ? 7.813 -9.002 -8.835 1.00 97.69 106 ASP A C 1
ATOM 789 O O . ASP A 1 106 ? 6.957 -8.669 -9.657 1.00 97.69 106 ASP A O 1
ATOM 793 N N . ILE A 1 107 ? 8.901 -8.259 -8.629 1.00 98.00 107 ILE A N 1
ATOM 794 C CA . ILE A 1 107 ? 9.167 -7.023 -9.374 1.00 98.00 107 ILE A CA 1
ATOM 795 C C . ILE A 1 107 ? 9.628 -7.363 -10.796 1.00 98.00 107 ILE A C 1
ATOM 797 O O . ILE A 1 107 ? 10.673 -7.987 -11.010 1.00 98.00 107 ILE A O 1
ATOM 801 N N . LYS A 1 108 ? 8.888 -6.882 -11.794 1.00 98.25 108 LYS A N 1
ATOM 802 C CA . LYS A 1 108 ? 9.190 -7.080 -13.215 1.00 98.25 108 LYS A CA 1
ATOM 803 C C . LYS A 1 108 ? 10.181 -6.024 -13.688 1.00 98.25 108 LYS A C 1
ATOM 805 O O . LYS A 1 108 ? 9.815 -4.902 -14.036 1.00 98.25 108 LYS A O 1
ATOM 810 N N . ARG A 1 109 ? 11.471 -6.374 -13.647 1.00 98.12 109 ARG A N 1
ATOM 811 C CA . ARG A 1 109 ? 12.572 -5.439 -13.940 1.00 98.12 109 ARG A CA 1
ATOM 812 C C . ARG A 1 109 ? 12.502 -4.807 -15.327 1.00 98.12 109 ARG A C 1
ATOM 814 O O . ARG A 1 109 ? 12.850 -3.640 -15.455 1.00 98.12 109 ARG A O 1
ATOM 821 N N . ASP A 1 110 ? 12.031 -5.539 -16.330 1.00 98.25 110 ASP A N 1
ATOM 822 C CA . ASP A 1 110 ? 11.770 -5.016 -17.674 1.00 98.25 110 ASP A CA 1
ATOM 823 C C . ASP A 1 110 ? 10.806 -3.820 -17.636 1.00 98.25 110 ASP A C 1
ATOM 825 O O . ASP A 1 110 ? 11.106 -2.773 -18.206 1.00 98.25 110 ASP A O 1
ATOM 829 N N . ARG A 1 111 ? 9.712 -3.927 -16.872 1.00 97.81 111 ARG A N 1
ATOM 830 C CA . ARG A 1 111 ? 8.700 -2.864 -16.729 1.00 97.81 111 ARG A CA 1
ATOM 831 C C . ARG A 1 111 ? 9.218 -1.664 -15.947 1.00 97.81 111 ARG A C 1
ATOM 833 O O . ARG A 1 111 ? 8.866 -0.529 -16.248 1.00 97.81 111 ARG A O 1
ATOM 840 N N . VAL A 1 112 ? 10.076 -1.899 -14.952 1.00 97.94 112 VAL A N 1
ATOM 841 C CA . VAL A 1 112 ? 10.737 -0.815 -14.205 1.00 97.94 112 VAL A CA 1
ATOM 842 C C . VAL A 1 112 ? 11.658 -0.012 -15.125 1.00 97.94 112 VAL A C 1
ATOM 844 O O . VAL A 1 112 ? 11.620 1.217 -15.103 1.00 97.94 112 VAL A O 1
ATOM 847 N N . LEU A 1 113 ? 12.461 -0.692 -15.950 1.00 98.06 113 LEU A N 1
ATOM 848 C CA . LEU A 1 113 ? 13.347 -0.036 -16.915 1.00 98.06 113 LEU A CA 1
ATOM 849 C C . LEU A 1 113 ? 12.550 0.717 -17.988 1.00 98.06 113 LEU A C 1
ATOM 851 O O . LEU A 1 113 ? 12.886 1.857 -18.298 1.00 98.06 113 LEU A O 1
ATOM 855 N N . GLU A 1 114 ? 11.461 0.133 -18.489 1.00 97.12 114 GLU A N 1
ATOM 856 C CA . GLU A 1 114 ? 10.536 0.794 -19.418 1.00 97.12 114 GLU A CA 1
ATOM 857 C C . GLU A 1 114 ? 9.953 2.086 -18.815 1.00 97.12 114 GLU A C 1
ATOM 859 O O . GLU A 1 114 ? 10.044 3.154 -19.427 1.00 97.12 114 GLU A O 1
ATOM 864 N N . ALA A 1 115 ? 9.432 2.023 -17.584 1.00 94.94 115 ALA A N 1
ATOM 865 C CA . ALA A 1 115 ? 8.893 3.186 -16.878 1.00 94.94 115 ALA A CA 1
ATOM 866 C C . ALA A 1 115 ? 9.963 4.265 -16.632 1.00 94.94 115 ALA A C 1
ATOM 868 O O . ALA A 1 115 ? 9.694 5.457 -16.791 1.00 94.94 115 ALA A O 1
ATOM 869 N N . GLN A 1 116 ? 11.193 3.863 -16.296 1.00 95.38 116 GLN A N 1
ATOM 870 C CA . GLN A 1 116 ? 12.328 4.773 -16.144 1.00 95.38 116 GLN A CA 1
ATOM 871 C C . GLN A 1 116 ? 12.674 5.469 -17.470 1.00 95.38 116 GLN A C 1
ATOM 873 O O . GLN A 1 116 ? 12.856 6.689 -17.496 1.00 95.38 116 GLN A O 1
ATOM 878 N N . SER A 1 117 ? 12.755 4.719 -18.574 1.00 95.81 117 SER A N 1
ATOM 879 C CA . SER A 1 117 ? 12.996 5.284 -19.905 1.00 95.81 117 SER A CA 1
ATOM 880 C C . SER A 1 117 ? 11.893 6.267 -20.300 1.00 95.81 117 SER A C 1
ATOM 882 O O . SER A 1 117 ? 12.204 7.370 -20.758 1.00 95.81 117 SER A O 1
ATOM 884 N N . TYR A 1 118 ? 10.625 5.919 -20.057 1.00 93.56 118 TYR A N 1
ATOM 885 C CA . TYR A 1 118 ? 9.489 6.807 -20.303 1.00 93.56 118 TYR A CA 1
ATOM 886 C C . TYR A 1 118 ? 9.565 8.088 -19.462 1.00 93.56 118 TYR A C 1
ATOM 888 O O . TYR A 1 118 ? 9.390 9.181 -20.005 1.00 93.56 118 TYR A O 1
ATOM 896 N N . TRP A 1 119 ? 9.876 7.978 -18.165 1.00 91.81 119 TRP A N 1
ATOM 897 C CA . TRP A 1 119 ? 10.057 9.132 -17.281 1.00 91.81 119 TRP A CA 1
ATOM 898 C C . TRP A 1 119 ? 11.136 10.071 -17.806 1.00 91.81 119 TRP A C 1
ATOM 900 O O . TRP A 1 119 ? 10.890 11.264 -17.937 1.00 91.81 119 TRP A O 1
ATOM 910 N N . PHE A 1 120 ? 12.313 9.550 -18.163 1.00 92.00 120 PHE A N 1
ATOM 911 C CA . PHE A 1 120 ? 13.381 10.396 -18.685 1.00 92.00 120 PHE A CA 1
ATOM 912 C C . PHE A 1 120 ? 13.017 11.031 -20.021 1.00 92.00 120 PHE A C 1
ATOM 914 O O . PHE A 1 120 ? 13.318 12.210 -20.209 1.00 92.00 120 PHE A O 1
ATOM 921 N N . ALA A 1 121 ? 12.372 10.296 -20.933 1.00 93.56 121 ALA A N 1
ATOM 922 C CA . ALA A 1 121 ? 11.929 10.807 -22.229 1.00 93.56 121 ALA A CA 1
ATOM 923 C C . ALA A 1 121 ? 10.929 11.967 -22.087 1.00 93.56 121 ALA A C 1
ATOM 925 O O . ALA A 1 121 ? 11.042 12.957 -22.808 1.00 93.56 121 ALA A O 1
ATOM 926 N N . ASN A 1 122 ? 10.024 11.871 -21.111 1.00 92.88 122 ASN A N 1
ATOM 927 C CA . ASN A 1 122 ? 8.915 12.802 -20.898 1.00 92.88 122 ASN A CA 1
ATOM 928 C C . ASN A 1 122 ? 9.097 13.688 -19.657 1.00 92.88 122 ASN A C 1
ATOM 930 O O . ASN A 1 122 ? 8.121 14.248 -19.165 1.00 92.88 122 ASN A O 1
ATOM 934 N N . TYR A 1 123 ? 10.321 13.788 -19.125 1.00 85.94 123 TYR A N 1
ATOM 935 C CA . TYR A 1 123 ? 10.581 14.442 -17.843 1.00 85.94 123 TYR A CA 1
ATOM 936 C C . TYR A 1 123 ? 10.107 15.905 -17.885 1.00 85.94 123 TYR A C 1
ATOM 938 O O . TYR A 1 123 ? 10.711 16.716 -18.596 1.00 85.94 123 TYR A O 1
ATOM 946 N N . PRO A 1 124 ? 9.040 16.268 -17.146 1.00 79.81 124 PRO A N 1
ATOM 947 C CA . PRO A 1 124 ? 8.367 17.551 -17.344 1.00 79.81 124 PRO A CA 1
ATOM 948 C C . PRO A 1 124 ? 9.213 18.736 -16.864 1.00 79.81 124 PRO A C 1
ATOM 950 O O . PRO A 1 124 ? 9.014 19.858 -17.315 1.00 79.81 124 PRO A O 1
ATOM 953 N N . TYR A 1 125 ? 10.216 18.482 -16.017 1.00 82.62 125 TYR A N 1
ATOM 954 C CA . TYR A 1 125 ? 11.109 19.502 -15.462 1.00 82.62 125 TYR A CA 1
ATOM 955 C C . TYR A 1 125 ? 12.439 19.624 -16.226 1.00 82.62 125 TYR A C 1
ATOM 957 O O . TYR A 1 125 ? 13.407 20.176 -15.704 1.00 82.62 125 TYR A O 1
ATOM 965 N N . ARG A 1 126 ? 12.530 19.109 -17.467 1.00 70.81 126 ARG A N 1
ATOM 966 C CA . ARG A 1 126 ? 13.757 19.195 -18.294 1.00 70.81 126 ARG A CA 1
ATOM 967 C C . ARG A 1 126 ? 14.279 20.625 -18.457 1.00 70.81 126 ARG A C 1
ATOM 969 O O . ARG A 1 126 ? 15.484 20.802 -18.559 1.00 70.81 126 ARG A O 1
ATOM 976 N N . HIS A 1 127 ? 13.395 21.622 -18.475 1.00 65.88 127 HIS A N 1
ATOM 977 C CA . HIS A 1 127 ? 13.765 23.025 -18.680 1.00 65.88 127 HIS A CA 1
ATOM 978 C C . HIS A 1 127 ? 14.336 23.718 -17.432 1.00 65.88 127 HIS A C 1
ATOM 980 O O . HIS A 1 127 ? 14.959 24.767 -17.562 1.00 65.88 127 HIS A O 1
ATOM 986 N N . GLU A 1 128 ? 14.152 23.151 -16.236 1.00 62.69 128 GLU A N 1
ATOM 987 C CA . GLU A 1 128 ? 14.593 23.760 -14.969 1.00 62.69 128 GLU A CA 1
ATOM 988 C C . GLU A 1 128 ? 16.010 23.331 -14.562 1.00 62.69 128 GLU A C 1
ATOM 990 O O . GLU A 1 128 ? 16.666 23.983 -13.751 1.00 62.69 128 GLU A O 1
ATOM 995 N N . LEU A 1 129 ? 16.521 22.260 -15.169 1.00 58.75 129 LEU A N 1
ATOM 996 C CA . LEU A 1 129 ? 17.895 21.804 -15.007 1.00 58.75 129 LEU A CA 1
ATOM 997 C C . LEU A 1 129 ? 18.727 22.356 -16.167 1.00 58.75 129 LEU A C 1
ATOM 999 O O . LEU A 1 129 ? 19.021 21.642 -17.125 1.00 58.75 129 LEU A O 1
ATOM 1003 N N . GLY A 1 130 ? 19.079 23.644 -16.101 1.00 53.44 130 GLY A N 1
ATOM 1004 C CA . GLY A 1 130 ? 20.081 24.222 -17.000 1.00 53.44 130 GLY A CA 1
ATOM 1005 C C . GLY A 1 130 ? 21.326 23.330 -17.046 1.00 53.44 130 GLY A C 1
ATOM 1006 O O . GLY A 1 130 ? 21.741 22.821 -16.006 1.00 53.44 130 GLY A O 1
ATOM 1007 N N . GLU A 1 131 ? 21.858 23.111 -18.253 1.00 54.47 131 GLU A N 1
ATOM 1008 C CA . GLU A 1 131 ? 22.963 22.206 -18.606 1.00 54.47 131 GLU A CA 1
ATOM 1009 C C . GLU A 1 131 ? 24.014 22.031 -17.497 1.00 54.47 131 GLU A C 1
ATOM 1011 O O . GLU A 1 131 ? 25.020 22.734 -17.435 1.00 54.47 131 GLU A O 1
ATOM 1016 N N . LYS A 1 132 ? 23.797 21.061 -16.611 1.00 50.28 132 LYS A N 1
ATOM 1017 C CA . LYS A 1 132 ? 24.832 20.502 -15.743 1.00 50.28 132 LYS A CA 1
ATOM 1018 C C . LYS A 1 132 ? 24.610 19.000 -15.650 1.00 50.28 132 LYS A C 1
ATOM 1020 O O . LYS A 1 132 ? 23.959 18.502 -14.733 1.00 50.28 132 LYS A O 1
ATOM 1025 N N . ARG A 1 133 ? 25.129 18.301 -16.655 1.00 49.50 133 ARG A N 1
ATOM 1026 C CA . ARG A 1 133 ? 25.602 16.923 -16.529 1.00 49.50 133 ARG A CA 1
ATOM 1027 C C . ARG A 1 133 ? 27.115 16.940 -16.610 1.00 49.50 133 ARG A C 1
ATOM 1029 O O . ARG A 1 133 ? 27.623 17.737 -17.426 1.00 49.50 133 ARG A O 1
#

pLDDT: mean 91.28, std 13.26, range [38.28, 98.69]

Mean predicted aligned error: 5.71 Å